Protein AF-A0A816W1E2-F1 (afdb_monomer_lite)

InterPro domains:
  IPR013892 Cytochrome c oxidase biogenesis protein Cmc1-like [PF08583] (31-99)

Organism: Brassica napus (NCBI:txid3708)

Radius of gyration: 23.96 Å; chains: 1; bounding box: 43×29×76 Å

Foldseek 3Di:
DDDDDDPPDPPDDDDDPPDPDDDPPPCDPDPDDDPDLVVQVQCNVLVVVLVVQCVVCVPCVVVCSSVVSVVVSVVSVVVSVVVVVVVVVVVVVVVVVVVVVVVVVVVVVD

Structure (mmCIF, N/CA/C/O backbone):
data_AF-A0A816W1E2-F1
#
_entry.id   AF-A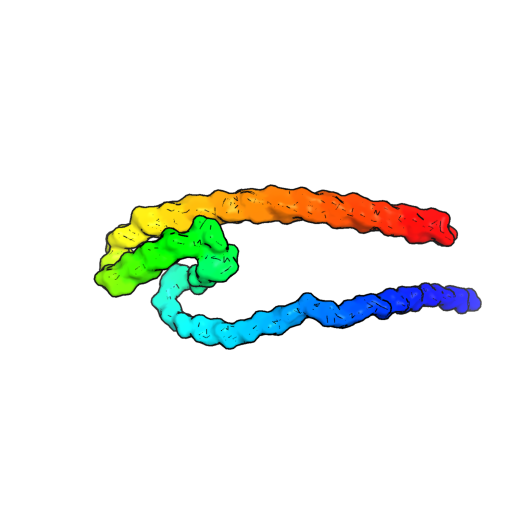0A816W1E2-F1
#
loop_
_atom_site.group_PDB
_atom_site.id
_atom_site.type_symbol
_atom_site.label_atom_id
_atom_site.label_alt_id
_atom_site.label_comp_id
_atom_site.label_asym_id
_atom_site.label_entity_id
_atom_site.label_seq_id
_atom_site.pdbx_PDB_ins_code
_atom_site.Cartn_x
_atom_site.Cartn_y
_atom_site.Cartn_z
_atom_site.occupancy
_atom_site.B_iso_or_equiv
_atom_site.auth_seq_id
_atom_site.auth_comp_id
_atom_site.auth_asym_id
_atom_site.auth_atom_id
_atom_site.pdbx_PDB_model_num
ATOM 1 N N . ARG A 1 1 ? -8.015 -10.297 57.322 1.00 41.81 1 ARG A N 1
ATOM 2 C CA . ARG A 1 1 ? -8.927 -11.370 56.853 1.00 41.81 1 ARG A CA 1
ATOM 3 C C . ARG A 1 1 ? -9.288 -11.053 55.402 1.00 41.81 1 ARG A C 1
ATOM 5 O O . ARG A 1 1 ? -9.904 -10.015 55.204 1.00 41.81 1 ARG A O 1
ATOM 12 N N . PRO A 1 2 ? -8.813 -11.816 54.403 1.00 44.62 2 PRO A N 1
ATOM 13 C CA . PRO A 1 2 ? -8.916 -11.422 53.003 1.00 44.62 2 PRO A CA 1
ATOM 14 C C . PRO A 1 2 ? -10.191 -11.999 52.380 1.00 44.62 2 PRO A C 1
ATOM 16 O O . PRO A 1 2 ? -10.343 -13.214 52.285 1.00 44.62 2 PRO A O 1
ATOM 19 N N . PHE A 1 3 ? -11.104 -11.127 51.959 1.00 36.88 3 PHE A N 1
ATOM 20 C CA . PHE A 1 3 ? -12.197 -11.508 51.070 1.00 36.88 3 PHE A CA 1
ATOM 21 C C . PHE A 1 3 ? -11.643 -11.581 49.644 1.00 36.88 3 PHE A C 1
ATOM 23 O O . PHE A 1 3 ? -11.149 -10.600 49.089 1.00 36.88 3 PHE A O 1
ATOM 30 N N . GLN A 1 4 ? -11.643 -12.795 49.102 1.00 45.00 4 GLN A N 1
ATOM 31 C CA . GLN A 1 4 ? -11.165 -13.144 47.772 1.00 45.00 4 GLN A CA 1
ATOM 32 C C . GLN A 1 4 ? -11.963 -12.392 46.698 1.00 45.00 4 GLN A C 1
ATOM 34 O O . GLN A 1 4 ? -13.176 -12.544 46.589 1.00 45.00 4 GLN A O 1
ATOM 39 N N . ARG A 1 5 ? -11.266 -11.612 45.864 1.00 46.72 5 ARG A N 1
ATOM 40 C CA . ARG A 1 5 ? -11.787 -11.137 44.578 1.00 46.72 5 ARG A CA 1
ATOM 41 C C . ARG A 1 5 ? -11.873 -12.335 43.632 1.00 46.72 5 ARG A C 1
ATOM 43 O O . ARG A 1 5 ? -10.854 -12.781 43.104 1.00 46.72 5 ARG A O 1
ATOM 50 N N . PHE A 1 6 ? -13.082 -12.843 43.421 1.00 38.31 6 PHE A N 1
ATOM 51 C CA . PHE A 1 6 ? -13.395 -13.736 42.312 1.00 38.31 6 PHE A CA 1
ATOM 52 C C . PHE A 1 6 ? -13.089 -13.006 40.996 1.00 38.31 6 PHE A C 1
ATOM 54 O O . PHE A 1 6 ? -13.772 -12.058 40.618 1.00 38.31 6 PHE A O 1
ATOM 61 N N . ARG A 1 7 ? -12.031 -13.429 40.296 1.00 49.25 7 ARG A N 1
ATOM 62 C CA . ARG A 1 7 ? -11.880 -13.147 38.866 1.00 49.25 7 ARG A CA 1
ATOM 63 C C . ARG A 1 7 ? -12.931 -13.986 38.151 1.00 49.25 7 ARG A C 1
ATOM 65 O O . ARG A 1 7 ? -12.765 -15.199 38.056 1.00 49.25 7 ARG A O 1
ATOM 72 N N . ALA A 1 8 ? -13.989 -13.353 37.655 1.00 44.88 8 ALA A N 1
ATOM 73 C CA . ALA A 1 8 ? -14.859 -13.983 36.678 1.00 44.88 8 ALA A CA 1
ATOM 74 C C . ALA A 1 8 ? -14.017 -14.307 35.436 1.00 44.88 8 ALA A C 1
ATOM 76 O O . ALA A 1 8 ? -13.523 -13.433 34.722 1.00 44.88 8 ALA A O 1
ATOM 77 N N . SER A 1 9 ? -13.786 -15.595 35.236 1.00 45.38 9 SER A N 1
ATOM 78 C CA . SER A 1 9 ? -13.231 -16.177 34.030 1.00 45.38 9 SER A CA 1
ATOM 79 C C . SER A 1 9 ? -14.224 -15.977 32.885 1.00 45.38 9 SER A C 1
ATOM 81 O O . SER A 1 9 ? -15.140 -16.779 32.722 1.00 45.38 9 SER A O 1
ATOM 83 N N . LEU A 1 10 ? -14.040 -14.939 32.064 1.00 50.47 10 LEU A N 1
ATOM 84 C CA . LEU A 1 10 ? -14.588 -14.951 30.707 1.00 50.47 10 LEU A CA 1
ATOM 85 C C . LEU A 1 10 ? -13.757 -15.915 29.855 1.00 50.47 10 LEU A C 1
ATOM 87 O O . LEU A 1 10 ? -12.816 -15.547 29.154 1.00 50.47 10 LEU A O 1
ATOM 91 N N . SER A 1 11 ? -14.127 -17.188 29.935 1.00 46.59 11 SER A N 1
ATOM 92 C CA . SER A 1 11 ? -13.890 -18.167 28.888 1.00 46.59 11 SER A CA 1
ATOM 93 C C . SER A 1 11 ? -14.838 -17.865 27.725 1.00 46.59 11 SER A C 1
ATOM 95 O O . SER A 1 11 ? -15.943 -18.398 27.668 1.00 46.59 11 SER A O 1
ATOM 97 N N . LEU A 1 12 ? -14.417 -17.010 26.792 1.00 46.78 12 LEU A N 1
ATOM 98 C CA . LEU A 1 12 ? -15.047 -16.938 25.475 1.00 46.78 12 LEU A CA 1
ATOM 99 C C . LEU A 1 12 ? -14.023 -17.340 24.412 1.00 46.78 12 LEU A C 1
ATOM 101 O O . LEU A 1 12 ? -13.182 -16.556 23.982 1.00 46.78 12 LEU A O 1
ATOM 105 N N . SER A 1 13 ? -14.098 -18.630 24.083 1.00 44.88 13 SER A N 1
ATOM 106 C CA . SER A 1 13 ? -13.870 -19.221 22.761 1.00 44.88 13 SER A CA 1
ATOM 107 C C . SER A 1 13 ? -12.673 -18.713 21.948 1.00 44.88 13 SER A C 1
ATOM 109 O O . SER A 1 13 ? -12.710 -17.688 21.268 1.00 44.88 13 SER A O 1
ATOM 111 N N . GLN A 1 14 ? -11.646 -19.561 21.929 1.00 48.34 14 GLN A N 1
ATOM 112 C CA . GLN A 1 14 ? -10.735 -19.746 20.800 1.00 48.34 14 GLN A CA 1
ATOM 113 C C . GLN A 1 14 ? -11.492 -19.914 19.463 1.00 48.34 14 GLN A C 1
ATOM 115 O O . GLN A 1 14 ? -12.642 -20.346 19.454 1.00 48.34 14 GLN A O 1
ATOM 120 N N . SER A 1 15 ? -10.768 -19.699 18.352 1.00 42.78 15 SER A N 1
ATOM 121 C CA . SER A 1 15 ? -11.155 -19.945 16.944 1.00 42.78 15 SER A CA 1
ATOM 122 C C . SER A 1 15 ? -11.915 -18.771 16.303 1.00 42.78 15 SER A C 1
ATOM 124 O O . SER A 1 15 ? -13.076 -18.541 16.586 1.00 42.78 15 SER A O 1
ATOM 126 N N . LEU A 1 16 ? -11.329 -17.894 15.484 1.00 45.47 16 LEU A N 1
ATOM 127 C CA . LEU A 1 16 ? -10.502 -18.135 14.304 1.00 45.47 16 LEU A CA 1
ATOM 128 C C . LEU A 1 16 ? -9.497 -16.985 14.143 1.00 45.47 16 LEU A C 1
ATOM 130 O O . LEU A 1 16 ? -9.832 -15.907 13.654 1.00 45.47 16 LEU A O 1
ATOM 134 N N . ARG A 1 17 ? -8.236 -17.209 14.513 1.00 42.16 17 ARG A N 1
ATOM 135 C CA . ARG A 1 17 ? -7.132 -16.471 13.895 1.00 42.16 17 ARG A CA 1
ATOM 136 C C . ARG A 1 17 ? -6.565 -17.431 12.868 1.00 42.16 17 ARG A C 1
ATOM 138 O O . ARG A 1 17 ? -5.719 -18.257 13.189 1.00 42.16 17 ARG A O 1
ATOM 145 N N . SER A 1 18 ? -7.180 -17.410 11.693 1.00 36.84 18 SER A N 1
ATOM 146 C CA . SER A 1 18 ? -6.809 -18.208 10.535 1.00 36.84 18 SER A CA 1
ATOM 147 C C . SER A 1 18 ? -5.293 -18.179 10.379 1.00 36.84 18 SER A C 1
ATOM 149 O O . SER A 1 18 ? -4.681 -17.126 10.193 1.00 36.84 18 SER A O 1
ATOM 151 N N . THR A 1 19 ? -4.694 -19.354 10.517 1.00 39.59 19 THR A N 1
ATOM 152 C CA . THR A 1 19 ? -3.343 -19.662 10.082 1.00 39.59 19 THR A CA 1
ATOM 153 C C . THR A 1 19 ? -3.261 -19.331 8.597 1.00 39.59 19 THR A C 1
ATOM 155 O O . THR A 1 19 ? -3.718 -20.088 7.747 1.00 39.59 19 THR A O 1
ATOM 158 N N . ILE A 1 20 ? -2.725 -18.156 8.274 1.00 46.81 20 ILE A N 1
ATOM 159 C CA . ILE A 1 20 ? -2.321 -17.852 6.904 1.00 46.81 20 ILE A CA 1
ATOM 160 C C . ILE A 1 20 ? -1.117 -18.760 6.627 1.00 46.81 20 ILE A C 1
ATOM 162 O O . ILE A 1 20 ? -0.117 -18.651 7.345 1.00 46.81 20 ILE A O 1
ATOM 166 N N . PRO A 1 21 ? -1.199 -19.680 5.650 1.00 39.25 21 PRO A N 1
ATOM 167 C CA . PRO A 1 21 ? -0.091 -20.555 5.336 1.00 39.25 21 PRO A CA 1
ATOM 168 C C . PRO A 1 21 ? 1.076 -19.722 4.812 1.00 39.25 21 PRO A C 1
ATOM 170 O O . PRO A 1 21 ? 0.924 -18.775 4.039 1.00 39.25 21 PRO A O 1
ATOM 173 N N . ASN A 1 22 ? 2.246 -20.103 5.306 1.00 52.38 22 ASN A N 1
ATOM 174 C CA . ASN A 1 22 ? 3.557 -19.598 4.959 1.00 52.38 22 ASN A CA 1
ATOM 175 C C . ASN A 1 22 ? 3.775 -19.768 3.446 1.00 52.38 22 ASN A C 1
ATOM 177 O O . ASN A 1 22 ? 4.117 -20.851 2.981 1.00 52.38 22 ASN A O 1
ATOM 181 N N . GLN A 1 23 ? 3.507 -18.721 2.663 1.00 42.59 23 GLN A N 1
ATOM 182 C CA . GLN A 1 23 ? 3.973 -18.672 1.285 1.00 42.59 23 GLN A CA 1
ATOM 183 C C . GLN A 1 23 ? 5.397 -18.133 1.294 1.00 42.59 23 GLN A C 1
ATOM 185 O O . GLN A 1 23 ? 5.628 -16.930 1.431 1.00 42.59 23 GLN A O 1
ATOM 190 N N . GLU A 1 24 ? 6.328 -19.074 1.169 1.00 44.72 24 GLU A N 1
ATOM 191 C CA . GLU A 1 24 ? 7.697 -18.926 0.680 1.00 44.72 24 GLU A CA 1
ATOM 192 C C . GLU A 1 24 ? 7.740 -18.028 -0.573 1.00 44.72 24 GLU A C 1
ATOM 194 O O . GLU A 1 24 ? 7.815 -18.473 -1.720 1.00 44.72 24 GLU A O 1
ATOM 199 N N . LEU A 1 25 ? 7.677 -16.715 -0.369 1.00 49.66 25 LEU A N 1
ATOM 200 C CA . LEU A 1 25 ? 7.970 -15.735 -1.401 1.00 49.66 25 LEU A CA 1
ATOM 201 C C . LEU A 1 25 ? 9.484 -15.692 -1.557 1.00 49.66 25 LEU A C 1
ATOM 203 O O . LEU A 1 25 ? 10.186 -15.040 -0.782 1.00 49.66 25 LEU A O 1
ATOM 207 N N . LYS A 1 26 ? 9.961 -16.422 -2.572 1.00 45.66 26 LYS A N 1
ATOM 208 C CA . LYS A 1 26 ? 11.310 -16.353 -3.143 1.00 45.66 26 LYS A CA 1
ATOM 209 C C . LYS A 1 26 ? 11.873 -14.941 -2.984 1.00 45.66 26 LYS A C 1
ATOM 211 O O . LYS A 1 26 ? 11.485 -14.013 -3.694 1.00 45.66 26 LYS A O 1
ATOM 216 N N . LYS A 1 27 ? 12.794 -14.787 -2.033 1.00 50.50 27 LYS A N 1
ATOM 217 C CA . LYS A 1 27 ? 13.451 -13.524 -1.693 1.00 50.50 27 LYS A CA 1
ATOM 218 C C . LYS A 1 27 ? 14.440 -13.163 -2.803 1.00 50.50 27 LYS A C 1
ATOM 220 O O . LYS A 1 27 ? 15.644 -13.378 -2.683 1.00 50.50 27 LYS A O 1
ATOM 225 N N . LYS A 1 28 ? 13.922 -12.650 -3.921 1.00 52.75 28 LYS A N 1
ATOM 226 C CA . LYS A 1 28 ? 14.719 -11.996 -4.962 1.00 52.75 28 LYS A CA 1
ATOM 227 C C . LYS A 1 28 ? 15.364 -10.770 -4.306 1.00 52.75 28 LYS A C 1
ATOM 229 O O . LYS A 1 28 ? 14.688 -10.018 -3.608 1.00 52.75 28 LYS A O 1
ATOM 234 N N . LYS A 1 29 ? 16.684 -10.618 -4.438 1.00 53.84 29 LYS A N 1
ATOM 235 C CA . LYS A 1 29 ? 17.438 -9.476 -3.899 1.00 53.84 29 LYS A CA 1
ATOM 236 C C . LYS A 1 29 ? 16.977 -8.198 -4.606 1.00 53.84 29 LYS A C 1
ATOM 238 O O . LYS A 1 29 ? 17.526 -7.833 -5.640 1.00 53.84 29 LYS A O 1
ATOM 243 N N . GLU A 1 30 ? 15.955 -7.547 -4.075 1.00 53.72 30 GLU A N 1
ATOM 244 C CA . GLU A 1 30 ? 15.515 -6.228 -4.516 1.00 53.72 30 GLU A CA 1
ATOM 245 C C . GLU A 1 30 ? 15.945 -5.190 -3.483 1.00 53.72 30 GLU A C 1
ATOM 247 O O . GLU A 1 30 ? 15.934 -5.437 -2.278 1.00 53.72 30 GLU A O 1
ATOM 252 N N . MET A 1 31 ? 16.330 -4.008 -3.962 1.00 64.06 31 MET A N 1
ATOM 253 C CA . MET A 1 31 ? 16.726 -2.859 -3.137 1.00 64.06 31 MET A CA 1
ATOM 254 C C . MET A 1 31 ? 15.524 -2.225 -2.401 1.00 64.06 31 MET A C 1
ATOM 256 O O . MET A 1 31 ? 15.585 -1.072 -1.979 1.00 64.06 31 MET A O 1
ATOM 260 N N . HIS A 1 32 ? 14.414 -2.957 -2.260 1.00 60.28 32 HIS A N 1
ATOM 261 C CA . HIS A 1 32 ? 13.221 -2.565 -1.526 1.00 60.28 32 HIS A CA 1
ATOM 262 C C . HIS A 1 32 ? 12.667 -3.750 -0.716 1.00 60.28 32 HIS A C 1
ATOM 264 O O . HIS A 1 32 ? 12.850 -4.909 -1.094 1.00 60.28 32 HIS A O 1
ATOM 270 N N . PRO A 1 33 ? 11.956 -3.485 0.394 1.00 68.81 33 PRO A N 1
ATOM 271 C CA . PRO A 1 33 ? 11.187 -4.510 1.091 1.00 68.81 33 PRO A CA 1
ATOM 272 C C . PRO A 1 33 ? 10.215 -5.210 0.129 1.00 68.81 33 PRO A C 1
ATOM 274 O O . PRO A 1 33 ? 9.719 -4.552 -0.788 1.00 68.81 33 PRO A O 1
ATOM 277 N N . PRO A 1 34 ? 9.896 -6.501 0.326 1.00 65.88 34 PRO A N 1
ATOM 278 C CA . PRO A 1 34 ? 9.019 -7.237 -0.579 1.00 65.88 34 PRO A CA 1
ATOM 279 C C . PRO A 1 34 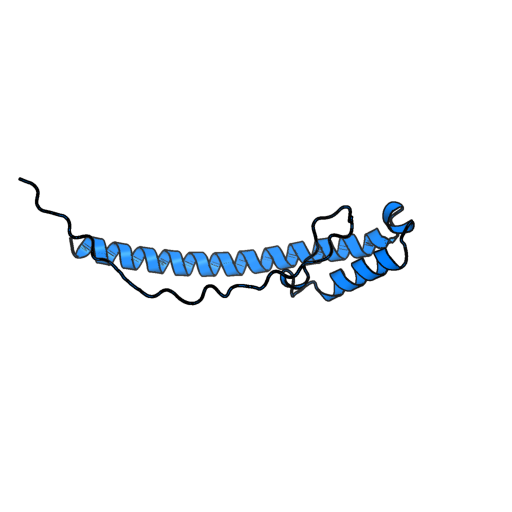? 7.672 -6.517 -0.726 1.00 65.88 34 PRO A C 1
ATOM 281 O O . PRO A 1 34 ? 6.908 -6.387 0.237 1.00 65.88 34 PRO A O 1
ATOM 284 N N . LEU A 1 35 ? 7.399 -6.036 -1.943 1.00 70.38 35 LEU A N 1
ATOM 285 C CA . LEU A 1 35 ? 6.105 -5.489 -2.334 1.00 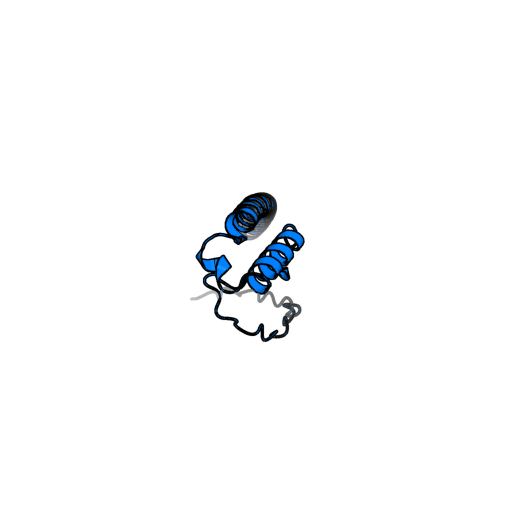70.38 35 LEU A CA 1
ATOM 286 C C . LEU A 1 35 ? 5.135 -6.667 -2.348 1.00 70.38 35 LEU A C 1
ATOM 288 O O . LEU A 1 35 ? 5.151 -7.477 -3.264 1.00 70.38 35 LEU A O 1
ATOM 292 N N . THR A 1 36 ? 4.361 -6.819 -1.278 1.00 71.56 36 THR A N 1
ATOM 293 C CA . THR A 1 36 ? 3.394 -7.912 -1.132 1.00 71.56 36 THR A CA 1
ATOM 294 C C . THR A 1 36 ? 2.062 -7.453 -1.731 1.00 71.56 36 THR A C 1
ATOM 296 O O . THR A 1 36 ? 1.385 -6.640 -1.095 1.00 71.56 36 THR A O 1
ATOM 299 N N . PRO A 1 37 ? 1.649 -7.936 -2.924 1.00 71.25 37 PRO A N 1
ATOM 300 C CA . PRO A 1 37 ? 0.463 -7.416 -3.620 1.00 71.25 37 PRO A CA 1
ATOM 301 C C . PRO A 1 37 ? -0.813 -7.562 -2.782 1.00 71.25 37 PRO A C 1
ATOM 303 O O . PRO A 1 37 ? -1.645 -6.664 -2.730 1.00 71.25 37 PRO A O 1
ATOM 306 N N . HIS A 1 38 ? -0.901 -8.638 -1.995 1.00 72.75 38 HIS A N 1
ATOM 307 C CA . HIS A 1 38 ? -2.008 -8.896 -1.071 1.00 72.75 38 HIS A CA 1
ATOM 308 C C . HIS A 1 38 ? -2.200 -7.798 -0.003 1.00 72.75 38 HIS A C 1
ATOM 310 O O . HIS A 1 38 ? -3.289 -7.634 0.544 1.00 72.75 38 HIS A O 1
ATOM 316 N N . ARG A 1 39 ? -1.163 -7.031 0.353 1.00 75.00 39 ARG A N 1
ATOM 317 C CA . ARG A 1 39 ? -1.302 -5.945 1.341 1.00 75.00 39 ARG A CA 1
ATOM 318 C C . ARG A 1 39 ? -1.803 -4.638 0.740 1.00 75.00 39 ARG A C 1
ATOM 320 O O . ARG A 1 39 ? -2.203 -3.758 1.510 1.00 75.00 39 ARG A O 1
ATOM 327 N N . HIS A 1 40 ? -1.794 -4.530 -0.585 1.00 82.25 40 HIS A N 1
ATOM 328 C CA . HIS A 1 40 ? -2.028 -3.299 -1.325 1.00 82.25 40 HIS A CA 1
ATOM 329 C C . HIS A 1 40 ? -3.092 -3.474 -2.420 1.00 82.25 40 HIS A C 1
ATOM 331 O O . HIS A 1 40 ? -2.777 -3.288 -3.595 1.00 82.25 40 HIS A O 1
ATOM 337 N N . PRO A 1 41 ? -4.350 -3.818 -2.071 1.00 83.62 41 PRO A N 1
ATOM 338 C CA . PRO A 1 41 ? -5.406 -4.105 -3.046 1.00 83.62 41 PRO A CA 1
ATOM 339 C C . PRO A 1 41 ? -5.68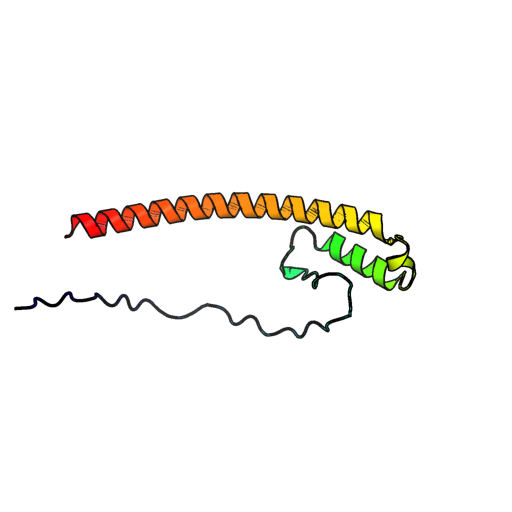3 -2.965 -4.037 1.00 83.62 41 PRO A C 1
ATOM 341 O O . PRO A 1 41 ? -6.099 -3.239 -5.152 1.00 83.62 41 PRO A O 1
ATOM 344 N N . MET A 1 42 ? -5.434 -1.701 -3.670 1.00 84.62 42 MET A N 1
ATOM 345 C CA . MET A 1 42 ? -5.651 -0.563 -4.580 1.00 84.62 42 MET A CA 1
ATOM 346 C C . MET A 1 42 ? -4.489 -0.296 -5.544 1.00 84.62 42 MET A C 1
ATOM 348 O O . MET A 1 42 ? -4.643 0.492 -6.467 1.00 84.62 42 MET A O 1
ATOM 352 N N . CYS A 1 43 ? -3.320 -0.899 -5.318 1.00 89.12 43 CYS A N 1
ATOM 353 C CA . CYS A 1 43 ? -2.097 -0.588 -6.064 1.00 89.12 43 CYS A CA 1
ATOM 354 C C . CYS A 1 43 ? -1.523 -1.806 -6.800 1.00 89.12 43 CYS A C 1
ATOM 356 O O . CYS A 1 43 ? -0.373 -1.754 -7.228 1.00 89.12 43 CYS A O 1
ATOM 358 N N . VAL A 1 44 ? -2.285 -2.900 -6.919 1.00 89.75 44 VAL A N 1
ATOM 359 C CA . VAL A 1 44 ? -1.819 -4.175 -7.495 1.00 89.75 44 VAL A CA 1
ATOM 360 C C . VAL A 1 44 ? -1.319 -3.992 -8.927 1.00 89.75 44 VAL A C 1
ATOM 362 O O . VAL A 1 44 ? -0.196 -4.383 -9.226 1.00 89.75 44 VAL A O 1
ATOM 365 N N . GLU A 1 45 ? -2.091 -3.306 -9.766 1.00 88.62 45 GLU A N 1
ATOM 366 C CA . GLU A 1 45 ? -1.756 -3.063 -11.176 1.00 88.62 45 GLU A CA 1
ATOM 367 C C . GLU A 1 45 ? -0.406 -2.339 -11.328 1.00 88.62 45 GLU A C 1
ATOM 369 O O . GLU A 1 45 ? 0.470 -2.770 -12.074 1.00 88.62 45 GLU A O 1
ATOM 374 N N . ILE A 1 46 ? -0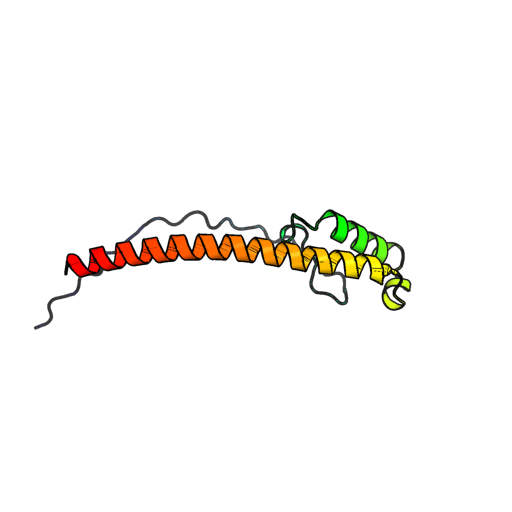.178 -1.294 -10.524 1.00 88.25 46 ILE A N 1
ATOM 375 C CA . ILE A 1 46 ? 1.063 -0.505 -10.558 1.00 88.25 46 ILE A CA 1
ATOM 376 C C . ILE A 1 46 ? 2.256 -1.324 -10.037 1.00 88.25 46 ILE A C 1
ATOM 378 O O . ILE A 1 46 ? 3.380 -1.161 -10.512 1.00 88.25 46 ILE A O 1
ATOM 382 N N . ILE A 1 47 ? 2.036 -2.209 -9.057 1.00 87.62 47 ILE A N 1
ATOM 383 C CA . ILE A 1 47 ? 3.078 -3.125 -8.568 1.00 87.62 47 ILE A CA 1
ATOM 384 C C . ILE A 1 47 ? 3.491 -4.089 -9.683 1.00 87.62 47 ILE A C 1
ATOM 386 O O . ILE A 1 47 ? 4.686 -4.310 -9.869 1.00 87.62 47 ILE A O 1
ATOM 390 N N . GLU A 1 48 ? 2.532 -4.641 -10.425 1.00 87.38 48 GLU A N 1
ATOM 391 C CA . GLU A 1 48 ? 2.810 -5.549 -11.539 1.00 87.38 48 GLU A CA 1
ATOM 392 C C . GLU A 1 48 ? 3.575 -4.851 -12.665 1.00 87.38 48 GLU A C 1
ATOM 394 O O . GLU A 1 48 ? 4.568 -5.389 -13.152 1.00 87.38 48 GLU A O 1
ATOM 399 N N . GLU A 1 49 ? 3.178 -3.637 -13.048 1.00 87.75 49 GLU A N 1
ATOM 400 C CA . GLU A 1 49 ? 3.902 -2.829 -14.038 1.00 87.75 49 GLU A CA 1
ATOM 401 C C . GLU A 1 49 ? 5.332 -2.511 -13.590 1.00 87.75 49 GLU A C 1
ATOM 403 O O . GLU A 1 49 ? 6.282 -2.632 -14.365 1.00 87.75 49 GLU A O 1
ATOM 408 N N . PHE A 1 50 ? 5.506 -2.148 -12.319 1.00 87.12 50 PHE A N 1
ATOM 409 C CA . PHE A 1 50 ? 6.820 -1.871 -11.752 1.00 87.12 50 PHE A CA 1
ATOM 410 C C . PHE A 1 50 ? 7.717 -3.118 -11.752 1.00 87.12 50 PHE A C 1
ATOM 412 O O . PHE A 1 50 ? 8.893 -3.043 -12.113 1.00 87.12 50 PHE A O 1
ATOM 419 N N . GLN A 1 51 ? 7.155 -4.282 -11.413 1.00 85.94 51 GLN A N 1
ATOM 420 C CA . GLN A 1 51 ? 7.864 -5.559 -11.484 1.00 85.94 51 GLN A CA 1
ATOM 421 C C . GLN A 1 51 ? 8.227 -5.930 -12.925 1.00 85.94 51 GLN A C 1
ATOM 423 O O . GLN A 1 51 ? 9.359 -6.348 -13.158 1.00 85.94 51 GLN A O 1
ATOM 428 N N . LYS A 1 52 ? 7.321 -5.732 -13.892 1.00 87.25 52 LYS A N 1
ATOM 429 C CA . LYS A 1 52 ? 7.606 -5.939 -15.323 1.00 87.25 52 LYS A CA 1
ATOM 430 C C . LYS A 1 52 ? 8.763 -5.055 -15.788 1.00 87.25 52 LYS A C 1
ATOM 432 O O . LYS A 1 52 ? 9.732 -5.575 -16.325 1.00 87.25 52 LYS A O 1
ATOM 437 N N . CYS A 1 53 ? 8.761 -3.768 -15.438 1.00 87.38 53 CYS A N 1
ATOM 438 C CA . CYS A 1 53 ? 9.859 -2.862 -15.785 1.00 87.38 53 CYS A CA 1
ATOM 439 C C . CYS A 1 53 ? 11.221 -3.335 -15.240 1.00 87.38 53 CYS A C 1
ATOM 441 O O . CYS A 1 53 ? 12.228 -3.283 -15.945 1.00 87.38 53 CYS A O 1
ATOM 443 N N . HIS A 1 54 ? 11.259 -3.862 -14.010 1.00 85.31 54 HIS A N 1
ATOM 444 C CA . HIS A 1 54 ? 12.471 -4.451 -13.430 1.00 85.31 54 HIS A CA 1
ATOM 445 C C . HIS A 1 54 ? 12.911 -5.771 -14.083 1.00 85.31 54 HIS A C 1
ATOM 447 O O . HIS A 1 54 ? 14.097 -6.111 -14.007 1.00 85.31 54 HIS A O 1
ATOM 453 N N . LEU A 1 55 ? 11.979 -6.535 -14.660 1.00 85.12 55 LEU A N 1
ATOM 454 C CA . LEU A 1 55 ? 12.278 -7.752 -15.417 1.00 85.12 55 LEU A CA 1
ATOM 455 C C . LEU A 1 55 ? 12.846 -7.414 -16.796 1.00 85.12 55 LEU A C 1
ATOM 457 O O . LEU A 1 55 ? 13.840 -8.021 -17.190 1.00 85.12 55 LEU A O 1
ATOM 461 N N . ASP A 1 56 ? 12.265 -6.422 -17.467 1.00 86.94 56 ASP A N 1
ATOM 462 C CA . ASP A 1 56 ? 12.665 -5.997 -18.809 1.00 86.94 56 ASP A CA 1
ATOM 463 C C . ASP A 1 56 ? 14.008 -5.247 -18.795 1.00 86.94 56 ASP A C 1
ATOM 465 O O . ASP A 1 56 ? 14.835 -5.424 -19.687 1.00 86.94 56 ASP A O 1
ATOM 469 N N . HIS A 1 57 ? 14.270 -4.463 -17.740 1.00 83.56 57 HIS A N 1
ATOM 470 C CA . HIS A 1 57 ? 15.467 -3.625 -17.610 1.00 83.56 57 HIS A CA 1
ATOM 471 C C . HIS A 1 57 ? 16.326 -4.039 -16.400 1.00 83.56 57 HIS A C 1
ATOM 473 O O . HIS A 1 57 ? 16.416 -3.312 -15.401 1.00 83.56 57 HIS A O 1
ATOM 479 N N . PRO A 1 58 ? 17.025 -5.191 -16.453 1.00 79.44 58 PRO A N 1
ATOM 480 C CA . PRO A 1 58 ? 17.809 -5.692 -15.325 1.00 79.44 58 PRO A CA 1
ATOM 481 C C . PRO A 1 58 ? 18.990 -4.785 -14.950 1.00 79.44 58 PRO A C 1
ATOM 483 O O . PRO A 1 58 ? 19.390 -4.784 -13.784 1.00 79.44 58 PRO A O 1
ATOM 486 N N . ILE A 1 59 ? 19.527 -4.021 -15.908 1.00 77.19 59 ILE A N 1
ATOM 487 C CA . ILE A 1 59 ? 20.595 -3.026 -15.710 1.00 77.19 59 ILE A CA 1
ATOM 488 C C . ILE A 1 59 ? 19.981 -1.623 -15.559 1.00 77.19 59 ILE A C 1
ATOM 490 O O . ILE A 1 59 ? 20.323 -0.894 -14.629 1.00 77.19 59 ILE A O 1
ATOM 494 N N . GLY A 1 60 ? 19.001 -1.291 -16.406 1.00 76.25 60 GLY A N 1
ATOM 495 C CA . GLY A 1 60 ? 18.293 -0.005 -16.433 1.00 76.25 60 GLY A CA 1
ATOM 496 C C . GLY A 1 60 ? 17.545 0.373 -15.149 1.00 76.25 60 GLY A C 1
ATOM 497 O O . GLY A 1 60 ? 17.415 1.552 -14.818 1.00 76.25 60 GLY A O 1
ATOM 498 N N . LYS A 1 61 ? 17.166 -0.613 -14.323 1.00 69.50 61 LYS A N 1
ATOM 499 C CA . LYS A 1 61 ? 16.612 -0.376 -12.975 1.00 69.50 61 LYS A CA 1
ATOM 500 C C . LYS A 1 61 ? 17.532 0.439 -12.055 1.00 69.50 61 LYS A C 1
ATOM 502 O O . LYS A 1 61 ? 17.043 1.082 -11.130 1.00 69.50 61 LYS A O 1
ATOM 507 N N . PHE A 1 62 ? 18.847 0.410 -12.291 1.00 71.81 62 PHE A N 1
ATOM 508 C CA . PHE A 1 62 ? 19.821 1.214 -11.546 1.00 71.81 62 PHE A CA 1
ATOM 509 C C . PHE A 1 62 ? 20.073 2.588 -12.179 1.00 71.81 62 PHE A C 1
ATOM 511 O O . PHE A 1 62 ? 20.482 3.503 -11.472 1.00 71.81 62 PHE A O 1
ATOM 518 N N . PHE A 1 63 ? 19.794 2.739 -13.476 1.00 76.62 63 PHE A N 1
ATOM 519 C CA . PHE A 1 63 ? 19.984 3.984 -14.229 1.00 76.62 63 PHE A CA 1
ATOM 520 C C . PHE A 1 63 ? 18.733 4.868 -14.280 1.00 76.62 63 PHE A C 1
ATOM 522 O O . PHE A 1 63 ? 18.819 6.020 -14.689 1.00 76.62 63 PHE A O 1
ATOM 529 N N . GLY A 1 64 ? 17.597 4.370 -13.782 1.00 81.31 64 GLY A N 1
ATOM 530 C CA . GLY A 1 64 ? 16.396 5.173 -13.565 1.00 81.31 64 GLY A CA 1
ATOM 531 C C . GLY A 1 64 ? 15.266 4.939 -14.564 1.00 81.31 64 GLY A C 1
ATOM 532 O O . GLY A 1 64 ? 14.263 5.643 -14.467 1.00 81.31 64 GLY A O 1
ATOM 533 N N . ASP A 1 65 ? 15.354 3.929 -15.432 1.00 82.06 65 ASP A N 1
ATOM 534 C CA . ASP A 1 65 ? 14.335 3.640 -16.459 1.00 82.06 65 ASP A CA 1
ATOM 535 C C . ASP A 1 65 ? 12.938 3.376 -15.865 1.00 82.06 65 ASP A C 1
ATOM 537 O O . ASP A 1 65 ? 11.915 3.705 -16.457 1.00 82.06 65 ASP A O 1
ATOM 541 N N . CYS A 1 66 ? 12.880 2.849 -14.637 1.00 85.00 66 CYS A N 1
ATOM 542 C CA . CYS A 1 66 ? 11.628 2.555 -13.930 1.00 85.00 66 CYS A CA 1
ATOM 543 C C . CYS A 1 66 ? 11.211 3.645 -12.919 1.00 85.00 66 CYS A C 1
ATOM 545 O O . CYS A 1 66 ? 10.342 3.408 -12.072 1.00 85.00 66 CYS A O 1
ATOM 547 N N . THR A 1 67 ? 11.825 4.835 -12.956 1.00 87.56 67 THR A N 1
ATOM 548 C CA . THR A 1 67 ? 11.578 5.902 -11.963 1.00 87.56 67 THR A CA 1
ATOM 549 C C . THR A 1 67 ? 10.147 6.432 -12.022 1.00 87.56 67 THR A C 1
ATOM 551 O O . THR A 1 67 ? 9.526 6.617 -10.976 1.00 87.56 67 THR A O 1
ATOM 554 N N . GLU A 1 68 ? 9.571 6.588 -13.212 1.00 88.69 68 GLU A N 1
ATOM 555 C CA . GLU A 1 68 ? 8.195 7.078 -13.362 1.00 88.69 68 GLU A CA 1
ATOM 556 C C . GLU A 1 68 ? 7.169 6.127 -12.730 1.00 88.69 68 GLU A C 1
ATOM 558 O O . GLU A 1 68 ? 6.280 6.543 -11.979 1.00 88.69 68 GLU A O 1
ATOM 563 N N . LEU A 1 69 ? 7.335 4.819 -12.948 1.00 89.12 69 LEU A N 1
ATOM 564 C CA . LEU A 1 69 ? 6.492 3.792 -12.331 1.00 89.12 69 LEU A CA 1
ATOM 565 C C . LEU A 1 69 ? 6.662 3.772 -10.807 1.00 89.12 69 LEU A C 1
ATOM 567 O O . LEU A 1 69 ? 5.681 3.658 -10.069 1.00 89.12 69 LEU A O 1
ATOM 571 N N . LYS A 1 70 ? 7.889 3.979 -10.313 1.00 86.88 70 LYS A N 1
ATOM 572 C CA . LYS A 1 70 ? 8.168 4.122 -8.877 1.00 86.88 70 LYS A CA 1
ATOM 573 C C . LYS A 1 70 ? 7.428 5.316 -8.264 1.00 86.88 70 LYS A C 1
ATOM 575 O O . LYS A 1 70 ? 6.889 5.194 -7.163 1.00 86.88 70 LYS A O 1
ATOM 580 N N . VAL A 1 71 ? 7.387 6.464 -8.945 1.00 91.00 71 VAL A N 1
ATOM 581 C CA . VAL A 1 71 ? 6.672 7.662 -8.465 1.00 91.00 71 VAL A CA 1
ATOM 582 C C . VAL A 1 71 ? 5.168 7.399 -8.387 1.00 91.00 71 VAL A C 1
ATOM 584 O O . VAL A 1 71 ? 4.553 7.680 -7.353 1.00 91.00 71 VAL A O 1
ATOM 587 N N . LYS A 1 72 ? 4.584 6.789 -9.425 1.00 91.50 72 LYS A N 1
ATOM 588 C CA . LYS A 1 72 ? 3.166 6.386 -9.435 1.00 91.50 72 LYS A CA 1
ATOM 589 C C . LYS A 1 72 ? 2.840 5.424 -8.293 1.00 91.50 72 LYS A C 1
ATOM 591 O O . LYS A 1 72 ? 1.864 5.628 -7.569 1.00 91.50 72 LYS A O 1
ATOM 596 N N . LEU A 1 73 ? 3.700 4.433 -8.066 1.00 90.69 73 LEU A N 1
ATOM 597 C CA . LEU A 1 73 ? 3.539 3.467 -6.983 1.00 90.69 73 LEU A CA 1
ATOM 598 C C . LEU A 1 73 ? 3.556 4.145 -5.605 1.00 90.69 73 LEU A C 1
ATOM 600 O O . LEU A 1 73 ? 2.688 3.896 -4.765 1.00 90.69 73 LEU A O 1
ATOM 604 N N . LEU A 1 74 ? 4.507 5.057 -5.381 1.00 90.38 74 LEU A N 1
ATOM 605 C CA . LEU A 1 74 ? 4.597 5.836 -4.143 1.00 90.38 74 LEU A CA 1
ATOM 606 C C . LEU A 1 74 ? 3.357 6.704 -3.917 1.00 90.38 74 LEU A C 1
ATOM 608 O O . LEU A 1 74 ? 2.879 6.814 -2.784 1.00 90.38 74 LEU A O 1
ATOM 612 N N . HIS A 1 75 ? 2.833 7.317 -4.976 1.00 93.62 75 HIS A N 1
ATOM 613 C CA . HIS A 1 75 ? 1.605 8.097 -4.906 1.00 93.62 75 HIS A CA 1
ATOM 614 C C . HIS A 1 75 ? 0.412 7.220 -4.505 1.00 93.62 75 HIS A C 1
ATOM 616 O O . HIS A 1 75 ? -0.316 7.568 -3.571 1.00 93.62 75 HIS A O 1
ATOM 622 N N . CYS A 1 76 ? 0.269 6.045 -5.120 1.00 92.31 76 CYS A N 1
ATOM 623 C CA . CYS A 1 76 ? -0.785 5.094 -4.778 1.00 92.31 76 CYS A CA 1
ATOM 624 C C . CYS A 1 76 ? -0.697 4.633 -3.313 1.00 92.31 76 CYS A C 1
ATOM 626 O O . CYS A 1 76 ? -1.678 4.713 -2.572 1.00 92.31 76 CYS A O 1
ATOM 628 N N . PHE A 1 77 ? 0.494 4.268 -2.825 1.00 90.81 77 PHE A N 1
ATOM 629 C CA . PHE A 1 77 ? 0.674 3.865 -1.425 1.00 90.81 77 PHE A CA 1
ATOM 630 C C . PHE A 1 77 ? 0.361 4.972 -0.422 1.00 90.81 77 PHE A C 1
ATOM 632 O O . PHE A 1 77 ? -0.147 4.693 0.668 1.00 90.81 77 PHE A O 1
ATOM 639 N N . ARG A 1 78 ? 0.638 6.236 -0.759 1.00 92.12 78 ARG A N 1
ATOM 640 C CA . ARG A 1 78 ? 0.250 7.370 0.091 1.00 92.12 78 ARG A CA 1
ATOM 641 C C . ARG A 1 78 ? -1.267 7.495 0.186 1.00 92.12 78 ARG A C 1
ATOM 643 O O . ARG A 1 78 ? -1.779 7.661 1.295 1.00 92.12 78 ARG A O 1
ATOM 650 N N . GLN A 1 79 ? -1.971 7.369 -0.936 1.00 92.69 79 GLN A N 1
ATOM 651 C CA . GLN A 1 79 ? -3.432 7.410 -0.967 1.00 92.69 79 GLN A CA 1
ATOM 652 C C . GLN A 1 79 ? -4.043 6.244 -0.192 1.00 92.69 79 GLN A C 1
ATOM 654 O O . GLN A 1 79 ? -4.878 6.447 0.689 1.00 92.69 79 GLN A O 1
ATOM 659 N N . GLU A 1 80 ? -3.563 5.027 -0.430 1.00 91.75 80 GLU A N 1
ATOM 660 C CA . GLU A 1 80 ? -4.062 3.843 0.257 1.00 91.75 80 GLU A CA 1
ATOM 661 C C . GLU A 1 80 ? -3.841 3.920 1.772 1.00 91.75 80 GLU A C 1
ATOM 663 O O . GLU A 1 80 ? -4.732 3.609 2.568 1.00 91.75 80 GLU A O 1
ATOM 668 N N . LYS A 1 81 ? -2.672 4.410 2.195 1.00 91.12 81 LYS A N 1
ATOM 669 C CA . LYS A 1 81 ? -2.380 4.649 3.610 1.00 91.12 81 LYS A CA 1
ATOM 670 C C . LYS A 1 81 ? -3.314 5.698 4.211 1.00 91.12 81 LYS A C 1
ATOM 672 O O . LYS A 1 81 ? -3.711 5.550 5.367 1.00 91.12 81 LYS A O 1
ATOM 677 N N . ALA A 1 82 ? -3.668 6.741 3.463 1.00 93.38 82 ALA A N 1
ATOM 678 C CA . ALA A 1 82 ? -4.614 7.755 3.918 1.00 93.38 82 ALA A CA 1
ATOM 679 C C . ALA A 1 82 ? -6.025 7.174 4.102 1.00 93.38 82 ALA A C 1
ATOM 681 O O . ALA A 1 82 ? -6.641 7.411 5.141 1.00 93.38 82 ALA A O 1
ATOM 682 N N . VAL A 1 83 ? -6.504 6.356 3.160 1.00 92.12 83 VAL A N 1
ATOM 683 C CA . VAL A 1 83 ? -7.809 5.679 3.260 1.00 92.12 83 VAL A CA 1
ATOM 684 C C . VAL A 1 83 ? -7.842 4.733 4.461 1.00 92.12 83 VAL A C 1
ATOM 686 O O . VAL A 1 83 ? -8.715 4.859 5.318 1.00 92.12 83 VAL A O 1
ATOM 689 N N . LYS A 1 84 ? -6.842 3.852 4.601 1.00 90.94 84 LYS A N 1
ATOM 690 C CA . LYS A 1 84 ? -6.754 2.921 5.741 1.00 90.94 84 LYS A CA 1
ATOM 691 C C . LYS A 1 84 ? -6.714 3.653 7.084 1.00 90.94 84 LYS A C 1
ATOM 693 O O . LYS A 1 84 ? -7.339 3.211 8.041 1.00 90.94 84 LYS A O 1
ATOM 698 N N . ARG A 1 85 ? -6.018 4.793 7.168 1.00 92.06 85 ARG A N 1
ATOM 699 C CA . ARG A 1 85 ? -5.995 5.622 8.386 1.00 92.06 85 ARG A CA 1
ATOM 700 C C . ARG A 1 85 ? -7.374 6.168 8.750 1.00 92.06 85 ARG A C 1
ATOM 702 O O . ARG A 1 85 ? -7.707 6.143 9.929 1.00 92.06 85 ARG A O 1
ATOM 709 N N . LYS A 1 86 ? -8.166 6.621 7.772 1.00 94.31 86 LYS A N 1
ATOM 710 C CA . LYS A 1 86 ? -9.537 7.107 8.010 1.00 94.31 86 LYS A CA 1
ATOM 711 C C . LYS A 1 86 ? -10.438 5.990 8.540 1.00 94.31 86 LYS A C 1
ATOM 713 O O . LYS A 1 86 ? -11.043 6.149 9.594 1.00 94.31 86 LYS A O 1
ATOM 718 N N . VAL A 1 87 ? -10.422 4.828 7.883 1.00 93.75 87 VAL A N 1
ATOM 719 C CA . VAL A 1 87 ? -11.212 3.659 8.308 1.00 93.75 87 VAL A CA 1
ATOM 720 C C . VAL A 1 87 ? -10.809 3.197 9.711 1.00 93.75 87 VAL A C 1
ATOM 722 O O . VAL A 1 87 ? -11.664 3.018 10.578 1.00 93.75 87 VAL A O 1
ATOM 725 N N . ASN A 1 88 ? -9.507 3.074 9.980 1.00 93.12 88 ASN A N 1
ATOM 726 C CA . ASN A 1 88 ? -9.015 2.670 11.298 1.00 93.12 88 ASN A CA 1
ATOM 727 C C . ASN A 1 88 ? -9.368 3.691 12.386 1.00 93.12 88 ASN A C 1
ATOM 729 O O . ASN A 1 88 ? -9.629 3.304 13.522 1.00 93.12 88 ASN A O 1
ATOM 733 N N . PHE A 1 89 ? -9.375 4.985 12.062 1.00 95.94 89 PHE A N 1
ATOM 734 C CA . PHE A 1 89 ? -9.766 6.033 13.000 1.00 95.94 89 PHE A CA 1
ATOM 735 C C . PHE A 1 89 ? -11.242 5.911 13.395 1.00 95.94 89 PHE A C 1
ATOM 737 O O . PHE A 1 89 ? -11.563 5.916 14.583 1.00 95.94 89 PHE A O 1
ATOM 744 N N . GLU A 1 90 ? -12.133 5.713 12.424 1.00 95.94 90 GLU A N 1
ATOM 745 C CA . GLU A 1 90 ? -13.562 5.503 12.682 1.00 95.94 90 GLU A CA 1
ATOM 746 C C . GLU A 1 90 ? -13.824 4.224 13.484 1.00 95.94 90 GLU A C 1
ATOM 748 O O . GLU A 1 90 ? -14.610 4.226 14.434 1.00 95.94 90 GLU A O 1
ATOM 753 N N . GLN A 1 91 ? -13.140 3.131 13.138 1.00 95.19 91 GLN A N 1
ATOM 754 C CA . GLN A 1 91 ? -13.237 1.870 13.871 1.00 95.19 91 GLN A CA 1
ATOM 755 C C . GLN A 1 91 ? -12.707 2.000 15.303 1.00 95.19 91 GLN A C 1
ATOM 757 O O . GLN A 1 91 ? -13.348 1.520 16.238 1.00 95.19 91 GLN A O 1
ATOM 762 N N . SER A 1 92 ? -11.581 2.692 15.487 1.00 94.19 92 SER A N 1
ATOM 763 C CA . SER A 1 92 ? -10.999 2.967 16.802 1.00 94.19 92 SER A CA 1
ATOM 764 C C . SER A 1 92 ? -11.949 3.789 17.670 1.00 94.19 92 SER A C 1
ATOM 766 O O . SER A 1 92 ? -12.174 3.434 18.825 1.00 94.19 92 SER A O 1
ATOM 768 N N . LYS A 1 93 ? -12.590 4.823 17.109 1.00 96.56 93 LYS A N 1
ATOM 769 C CA . LYS A 1 93 ? -13.581 5.635 17.827 1.00 96.5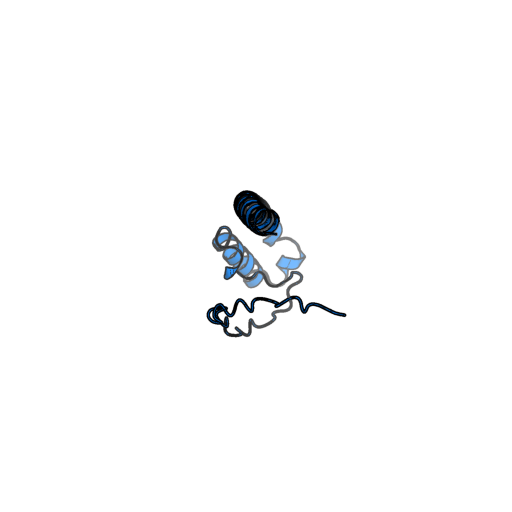6 93 LYS A CA 1
ATOM 770 C C . LYS A 1 93 ? -14.769 4.791 18.300 1.00 96.56 93 LYS A C 1
ATOM 772 O O . LYS A 1 93 ? -15.101 4.821 19.482 1.00 96.56 93 LYS A O 1
ATOM 777 N N . LYS A 1 94 ? -15.348 3.976 17.410 1.00 96.19 94 LYS A N 1
ATOM 778 C CA . LYS A 1 94 ? -16.462 3.068 17.747 1.00 96.19 94 LYS A CA 1
ATOM 779 C C . LYS A 1 94 ? -16.070 2.059 18.827 1.00 96.19 94 LYS A C 1
ATOM 781 O O . LYS A 1 94 ? -16.841 1.805 19.750 1.00 96.19 94 LYS A O 1
ATOM 786 N N . LEU A 1 95 ? -14.871 1.483 18.732 1.00 95.06 95 LEU A N 1
ATOM 787 C CA . LEU A 1 95 ? -14.363 0.556 19.741 1.00 95.06 95 LEU A CA 1
ATOM 788 C C . LEU A 1 95 ? -14.147 1.263 21.083 1.00 95.06 95 LEU A C 1
ATOM 790 O O . LEU A 1 95 ? -14.548 0.745 22.120 1.00 95.06 95 LEU A O 1
ATOM 794 N N . GLN A 1 96 ? -13.563 2.460 21.069 1.00 95.69 96 GLN A N 1
ATOM 795 C CA . GLN A 1 96 ? -13.328 3.250 22.270 1.00 95.69 96 GLN A CA 1
ATOM 796 C C . GLN A 1 96 ? -14.640 3.608 22.980 1.00 95.69 96 GLN A C 1
ATOM 798 O O . GLN A 1 96 ? -14.702 3.542 24.205 1.00 95.69 96 GLN A O 1
ATOM 803 N N . GLU A 1 97 ? -15.687 3.971 22.239 1.00 96.06 97 GLU A N 1
ATOM 804 C CA . GLU A 1 97 ? -17.018 4.247 22.793 1.00 96.06 97 GLU A CA 1
ATOM 805 C C . GLU A 1 97 ? -17.630 3.001 23.448 1.00 96.06 97 GLU A C 1
ATOM 807 O O . GLU A 1 97 ? -18.074 3.079 24.593 1.00 96.06 97 GLU A O 1
ATOM 812 N N . ARG A 1 98 ? -17.555 1.837 22.788 1.00 95.44 98 ARG A N 1
ATOM 813 C CA . ARG A 1 98 ? -18.015 0.554 23.355 1.00 95.44 98 ARG A CA 1
ATOM 814 C C . ARG A 1 98 ? -17.277 0.194 24.642 1.00 95.44 98 ARG A C 1
ATOM 816 O O . ARG A 1 98 ? -17.905 -0.138 25.638 1.00 95.44 98 ARG A O 1
ATOM 823 N N . LEU A 1 99 ? -15.950 0.318 24.646 1.00 95.12 99 LEU A N 1
ATOM 824 C CA . LEU A 1 99 ? -15.132 0.032 25.829 1.00 95.12 99 LEU A CA 1
ATOM 825 C C . LEU A 1 99 ? -15.428 0.995 26.988 1.00 95.12 99 LEU A C 1
ATOM 827 O O . LEU A 1 99 ? -15.387 0.592 28.147 1.00 95.12 99 LEU A O 1
ATOM 831 N N . LYS A 1 100 ? -15.735 2.266 26.694 1.00 95.44 100 LYS A N 1
ATOM 832 C CA . LYS A 1 100 ? -16.151 3.239 27.714 1.00 95.44 100 LYS A CA 1
ATOM 833 C C . LYS A 1 100 ? -17.520 2.906 28.309 1.00 95.44 100 LYS A C 1
ATOM 835 O O . LYS A 1 100 ? -17.693 3.151 29.496 1.00 95.44 100 LYS A O 1
ATOM 840 N N . ALA A 1 101 ? -18.467 2.402 27.516 1.00 94.62 101 ALA A N 1
ATOM 841 C CA . ALA A 1 101 ? -19.777 1.977 28.012 1.00 94.62 101 ALA A CA 1
ATOM 842 C C . ALA A 1 101 ? -19.640 0.783 28.968 1.00 94.62 101 ALA A C 1
ATOM 844 O O . ALA A 1 101 ? -20.028 0.901 30.126 1.00 94.62 101 ALA A O 1
ATOM 845 N N . ILE A 1 102 ? -18.940 -0.272 28.534 1.00 94.25 102 ILE A N 1
ATOM 846 C CA . ILE A 1 102 ? -18.679 -1.472 29.349 1.00 94.25 102 ILE A CA 1
ATOM 847 C C . ILE A 1 102 ? -18.004 -1.096 30.676 1.00 94.25 102 ILE A C 1
ATOM 849 O O . ILE A 1 102 ? -18.461 -1.485 31.742 1.00 94.25 102 ILE A O 1
ATOM 853 N N . ARG A 1 103 ? -16.964 -0.249 30.641 1.00 92.88 103 ARG A N 1
ATOM 854 C CA . ARG A 1 103 ? -16.272 0.190 31.866 1.00 92.88 103 ARG A CA 1
ATOM 855 C C . ARG A 1 103 ? -17.186 0.952 32.836 1.00 92.88 103 ARG A C 1
ATOM 857 O O . ARG A 1 103 ? -16.953 0.924 34.038 1.00 92.88 103 ARG A O 1
ATOM 864 N N . LYS A 1 104 ? -18.172 1.703 32.336 1.00 92.25 104 LYS A N 1
ATOM 865 C CA . LYS A 1 104 ? -19.119 2.429 33.196 1.00 92.25 104 LYS A CA 1
ATOM 866 C C . LYS A 1 104 ? -20.113 1.480 33.854 1.00 92.25 104 LYS A C 1
ATOM 868 O O . LYS A 1 104 ? -20.418 1.692 35.018 1.00 92.25 104 LYS A O 1
ATOM 873 N N . GLU A 1 105 ? -20.581 0.472 33.122 1.00 90.12 105 GLU A N 1
ATOM 874 C CA . GLU A 1 105 ? -21.448 -0.588 33.650 1.00 90.12 105 GLU A CA 1
ATOM 875 C C . GLU A 1 105 ? -20.723 -1.361 34.761 1.00 90.12 105 GLU A C 1
ATOM 877 O O . GLU A 1 105 ? -21.223 -1.420 35.879 1.00 90.12 105 GLU A O 1
ATOM 882 N N . GLU A 1 106 ? -19.487 -1.809 34.510 1.00 89.31 106 GLU A N 1
ATOM 883 C CA . GLU A 1 106 ? -18.658 -2.508 35.507 1.00 89.31 106 GLU A CA 1
ATOM 884 C C . GLU A 1 106 ? -18.418 -1.677 36.780 1.00 89.31 106 GLU A C 1
ATOM 886 O O . GLU A 1 106 ? -18.415 -2.219 37.880 1.00 89.31 106 GLU A O 1
ATOM 891 N N . ASN A 1 107 ? -18.224 -0.360 36.647 1.00 86.69 107 ASN A N 1
ATOM 892 C CA . ASN A 1 107 ? -18.001 0.536 37.788 1.00 86.69 107 ASN A CA 1
ATOM 893 C C . ASN A 1 107 ? -19.287 0.905 38.548 1.00 86.69 107 ASN A C 1
ATOM 895 O O . ASN A 1 107 ? -19.190 1.409 39.661 1.00 86.69 107 ASN A O 1
ATOM 899 N N . ALA A 1 108 ? -20.466 0.759 37.937 1.00 84.00 108 ALA A N 1
ATOM 900 C CA . ALA A 1 108 ? -21.751 1.048 38.579 1.00 84.00 108 ALA A CA 1
ATOM 901 C C . ALA A 1 108 ? -22.308 -0.164 39.346 1.00 84.00 108 ALA A C 1
ATOM 903 O O . ALA A 1 108 ? -23.160 0.004 40.214 1.00 84.00 108 ALA A O 1
ATOM 904 N N . GLU A 1 109 ? -21.835 -1.369 39.018 1.00 73.69 109 GLU A N 1
ATOM 905 C CA . GLU A 1 109 ? -22.189 -2.618 39.700 1.00 73.69 109 GLU A CA 1
ATOM 906 C C . GLU A 1 109 ? -21.321 -2.890 40.950 1.00 73.69 109 GLU A C 1
ATOM 908 O O . GLU A 1 109 ? -21.684 -3.721 41.783 1.00 73.69 109 GLU A O 1
ATOM 913 N N . THR A 1 110 ? -20.199 -2.173 41.113 1.00 59.19 110 THR A N 1
ATOM 914 C CA . THR A 1 110 ? -19.320 -2.205 42.304 1.00 59.19 110 THR A CA 1
ATOM 915 C C . THR A 1 110 ? -19.622 -1.096 43.296 1.00 59.19 110 THR A C 1
ATOM 917 O O . THR A 1 110 ? -19.613 -1.393 44.511 1.00 59.19 110 THR A O 1
#

Sequence (110 aa):
RPFQRFRASLSLSQSLRSTIPNQELKKKKEMHPPLTPHRHPMCVEIIEEFQKCHLDHPIGKFFGDCTELKVKLLHCFRQEKAVKRKVNFEQSKKLQERLKAIRKEENAET

pLDDT: mean 75.08, std 19.8, range [36.84, 96.56]

Secondary structure (DSSP, 8-state):
------------------------------SS----GGG-TTSHHHHHHHHHHHHH-TTHHHHTTTHHHHHHHHHHHHHHHHHHHHHHHHHHHHHHHHHHHHHHHHHH--

=== Feature glossary ===
A reading guide for the features in this record.

Start from the sequence.

  · Sequence gives the chain of amino acids in standard one-letter code (A=alanine, C=cysteine, …, Y=tyrosine), read N→C. It is the only feature that is directly encoded by the gene; all structural features are derived from the folded form of this sequence.

Fold it, and you get atomic coordinates and the backbone conformation that goes with them.

  · Structure coordinates are given as an mmCIF _atom_site loop: one row per atom with element, residue name, chain id, sequence number, and x/y/z position in Å. Only the four main-chain atoms per residue are included here; side chains are omitted to keep the record compact.

  · Backbone dihedral angles. Every residue except chain termini has a φ (preceding-C → N → Cα → C) and a ψ (N → Cα → C → next-N). They are reported in degrees following the IUPAC sign convention. Secondary structure is essentially a statement about which (φ, ψ) basin each residue occupies.

  · Eight-state secondary structure (DSSP): H is the canonical α-helix, G the tighter 3₁₀-helix, I the wider π-helix; E/B are β-structure, T and S are turns and bends, and '-' is everything else. DSSP derives these from the pattern of main-chain N–H···O=C hydrogen bonds, not from the sequence.

  · SS3 is a coarse helix/strand/coil call (letters a/b/c) made by the P-SEA algorithm from inter-Cα distances and dihedrals. It is less detailed than DSSP but needs only Cα positions.

Summarize the fold with a handful of shape descriptors and a per-residue structural alphabet.

  · Radius of gyration (Rg) is the root-mean-square distance of Cα atoms from their centroid — a single number for overall size and compactness. A globular domain of N residues has Rg ≈ 2.2·N^0.38 Å; an extended or disordered chain has a much larger Rg. The Cα contact count is the number of residue pairs whose Cα atoms are within 8 Å and are more than four positions apart in sequence — a standard proxy for tertiary packing density. The bounding box is the smallest axis-aligned box enclosing all Cα atoms.

  · 3Di is Foldseek's structural alphabet. Each residue is assigned one of twenty discrete states based on how its Cα sits relative to its spatial (not sequential) neighbors. Aligning 3Di strings finds structural homologs roughly as well as full 3D superposition, but orders of magnitude faster.

  · Solvent-accessible surface area (SASA) is the area in Å² traced out by the centre of a 1.4 Å probe sphere (a water molecule) rolled over the protein's van der Waals surface (Shrake–Rupley / Lee–Richards construction). Buried residues have near-zero SASA; fully exposed residues can exceed 200 Å². The total SASA scales roughly with the number of surface residues.

Ask how reliable the model is.

  · For AlphaFold models, the B-factor field carries pLDDT — the model's own estimate of local accuracy on a 0–100 scale. Regions with pLDDT<50 should be treated as essentially unmodeled; they often correspond to intrinsically disordered segments.

  · For experimental (PDB) structures, the B-factor (temperature factor) quantifies the positional spread of each atom in the crystal — a combination of thermal vibration and static disorder — in units of Å². High B-factors mark flexible loops or poorly resolved regions; low B-factors mark the rigid, well-ordered core.

  · Predicted Aligned Error (PAE) is an AlphaFold confidence matrix: entry (i, j) is the expected error in the position of residue j, in ångströms, when the prediction is superimposed on the true structure at residue i. Low PAE within a block of residues means that block is internally rigid and well-predicted; high PAE between two blocks means their relative placement is uncertain even if each block individually is confident.

Place it in context: what it resembles, what it is annotated as, and how it looks.

  · Structural nearest neighbors (via Foldseek easy-search vs the PDB). Reported per hit: target PDB id, E-value, and alignment TM-score. A TM-score above ~0.5 is the conventional threshold for 'same fold'.

  · Functional annotations link the protein to curated databases. InterPro entries identify conserved domains and families by matching the sequence against member-database signatures (Pfam, PROSITE, CDD, …). Gene Ontology (GO) terms describe molecular function, biological process, and cellular component in a controlled vocabulary. CATH places the structure in a hierarchical fold classification (Class/Architecture/Topology/Homologous-superfamily). The organism is the source species.

  · The contact map is a binary N×N matrix image: pixel (i, j) is dark where Cα_i and Cα_j are within 8 Å and |i−j|>4. Because the |i−j|>4 filter removes local helical contacts, off-diagonal stripes parallel to the main diagonal indicate parallel β-sheets; stripes perpendicular to it indicate antiparallel β-sheets. The Ramachandran plot scatters every residue's (φ, ψ) pair against the sterically allowed regions. The PAE heatmap renders the predicted-aligned-error matrix.

  · Six rendered views show the 3D structure from the faces of a cube — i.e. along ±x, ±y, ±z. Rendering representation is drawn randomly per protein from cartoon (secondary-structure ribbons), sticks (backbone bonds), or molecular surface; coloring is either N→C rainbow (blue at the N-terminus through red at the C-terminus) or one color per chain.